Protein AF-A0A7C4IWX7-F1 (afdb_monomer_lite)

pLDDT: mean 86.63, std 14.62, range [45.38, 96.62]

Radius of gyration: 15.93 Å; chains: 1; bounding box: 32×11×56 Å

Sequence (63 aa):
MMFGATAAYAEDILVYTALEDDEIPRYLALFKKDHPDINVKIVRDSTGIVTAKLLAEKDNPQA

Structure (mmCIF, N/CA/C/O backbone):
data_AF-A0A7C4IWX7-F1
#
_entry.id   AF-A0A7C4IWX7-F1
#
loop_
_atom_site.group_PDB
_atom_site.id
_atom_site.type_symbol
_atom_site.label_atom_id
_atom_site.label_alt_id
_atom_site.label_comp_id
_atom_site.label_asym_id
_atom_site.label_entity_id
_atom_site.label_seq_id
_atom_site.pdbx_PDB_ins_code
_atom_site.Cartn_x
_atom_site.Cartn_y
_atom_site.Cartn_z
_atom_site.occupancy
_atom_site.B_iso_or_equiv
_atom_site.auth_seq_id
_atom_site.auth_comp_id
_atom_site.auth_asym_id
_atom_site.auth_atom_id
_atom_site.pdbx_PDB_model_num
ATOM 1 N N . MET A 1 1 ? -3.651 -2.314 -44.271 1.00 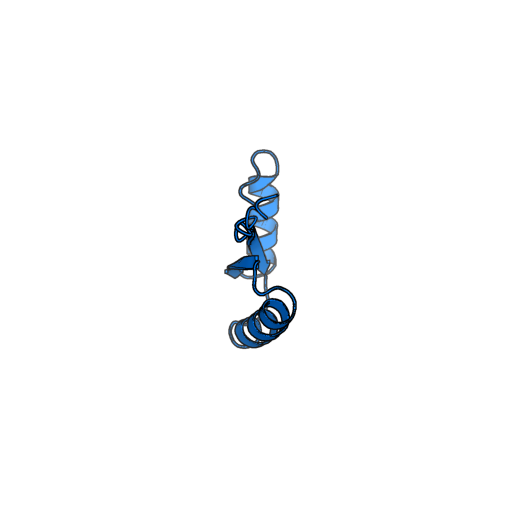49.56 1 MET A N 1
ATOM 2 C CA . MET A 1 1 ? -4.240 -2.575 -42.941 1.00 49.56 1 MET A CA 1
ATOM 3 C C . MET A 1 1 ? -3.377 -1.840 -41.926 1.00 49.56 1 MET A C 1
ATOM 5 O O . MET A 1 1 ? -2.202 -2.164 -41.827 1.00 49.56 1 MET A O 1
ATOM 9 N N . MET A 1 2 ? -3.890 -0.773 -41.303 1.00 45.38 2 MET A N 1
ATOM 10 C CA . MET A 1 2 ? -3.148 -0.020 -40.282 1.00 45.38 2 MET A CA 1
ATOM 11 C C . MET A 1 2 ? -3.171 -0.809 -38.972 1.00 45.38 2 MET A C 1
ATOM 13 O O . MET A 1 2 ? -4.246 -1.098 -38.453 1.00 45.38 2 MET A O 1
ATOM 17 N N . PHE A 1 3 ? -1.995 -1.166 -38.458 1.00 53.44 3 PHE A N 1
ATOM 18 C CA . PHE A 1 3 ? -1.836 -1.676 -37.100 1.00 53.44 3 PHE A CA 1
ATOM 19 C C . PHE A 1 3 ? -2.056 -0.512 -36.129 1.00 53.44 3 PHE A C 1
ATOM 21 O O . PHE A 1 3 ? -1.206 0.368 -36.005 1.00 53.44 3 PHE A O 1
ATOM 28 N N . GLY A 1 4 ? -3.224 -0.473 -35.488 1.00 52.72 4 GLY A N 1
ATOM 29 C CA . GLY A 1 4 ? -3.475 0.418 -34.362 1.00 52.72 4 GLY A CA 1
ATOM 30 C C . GLY A 1 4 ? -2.662 -0.059 -33.164 1.00 52.72 4 GLY A C 1
ATOM 31 O O . GLY A 1 4 ? -2.859 -1.179 -32.699 1.00 52.72 4 GLY A O 1
ATOM 32 N N . ALA A 1 5 ? -1.734 0.769 -32.688 1.00 57.56 5 ALA A N 1
ATOM 33 C CA . ALA A 1 5 ? -1.063 0.536 -31.420 1.00 57.56 5 ALA A CA 1
ATOM 34 C C . ALA A 1 5 ? -2.111 0.618 -30.303 1.00 57.56 5 ALA A C 1
ATOM 36 O O . ALA A 1 5 ? -2.674 1.683 -30.048 1.00 57.56 5 ALA A O 1
ATOM 37 N N . THR A 1 6 ? -2.399 -0.508 -29.656 1.00 54.25 6 THR A N 1
ATOM 38 C CA . THR A 1 6 ? -3.113 -0.517 -28.383 1.00 54.25 6 THR A CA 1
ATOM 39 C C . THR A 1 6 ? -2.226 0.199 -27.373 1.00 54.25 6 THR A C 1
ATOM 41 O O . THR A 1 6 ? -1.161 -0.308 -27.023 1.00 54.25 6 THR A O 1
ATOM 44 N N . ALA A 1 7 ? -2.621 1.395 -26.940 1.00 54.72 7 ALA A N 1
ATOM 45 C CA . ALA A 1 7 ? -2.024 2.002 -25.761 1.00 54.72 7 ALA A CA 1
ATOM 46 C C . ALA A 1 7 ? -2.277 1.040 -24.593 1.00 54.72 7 ALA A C 1
ATOM 48 O O . ALA A 1 7 ? -3.428 0.815 -24.225 1.00 54.72 7 ALA A O 1
ATOM 49 N N . ALA A 1 8 ? -1.219 0.413 -24.076 1.00 58.69 8 ALA A N 1
ATOM 50 C CA . ALA A 1 8 ? -1.291 -0.318 -22.822 1.00 58.69 8 ALA A CA 1
ATOM 51 C C . ALA A 1 8 ? -1.653 0.710 -21.745 1.00 58.69 8 ALA A C 1
ATOM 53 O O . ALA A 1 8 ? -0.858 1.599 -21.436 1.00 58.69 8 ALA A O 1
ATOM 54 N N . TYR A 1 9 ? -2.896 0.667 -21.269 1.00 56.59 9 TYR A N 1
ATOM 55 C CA . TYR A 1 9 ? -3.297 1.450 -20.112 1.00 56.59 9 TYR A CA 1
ATOM 56 C C . TYR A 1 9 ? -2.518 0.892 -18.938 1.00 56.59 9 TYR A C 1
ATOM 58 O O . TYR A 1 9 ? -2.626 -0.298 -18.658 1.00 56.59 9 TYR A O 1
ATOM 66 N N . ALA A 1 10 ? -1.699 1.729 -18.306 1.00 64.31 10 ALA A N 1
ATOM 67 C CA . ALA A 1 10 ? -1.010 1.287 -17.117 1.00 64.31 10 ALA A CA 1
ATOM 68 C C . ALA A 1 10 ? -2.063 0.955 -16.055 1.00 64.31 10 ALA A C 1
ATOM 70 O O . ALA A 1 10 ? -2.832 1.836 -15.662 1.00 64.31 10 ALA A O 1
ATOM 71 N N . GLU A 1 11 ? -2.158 -0.314 -15.665 1.00 83.69 11 GLU A N 1
ATOM 72 C CA . GLU A 1 11 ? -3.112 -0.741 -14.647 1.00 83.69 11 GLU A CA 1
ATOM 73 C C . GLU A 1 11 ? -2.569 -0.319 -13.279 1.00 83.69 11 GLU A C 1
ATOM 75 O O . GLU A 1 11 ? -1.432 -0.626 -12.919 1.00 83.69 11 GLU A O 1
ATOM 80 N N . ASP A 1 12 ? -3.365 0.440 -12.528 1.00 90.62 12 ASP A N 1
ATOM 81 C CA . ASP A 1 12 ? -3.033 0.839 -11.163 1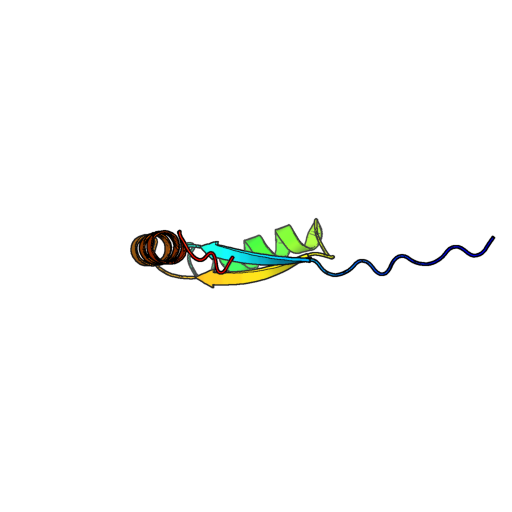.00 90.62 12 ASP A CA 1
ATOM 82 C C . ASP A 1 12 ? -3.508 -0.256 -10.198 1.00 90.62 12 ASP A C 1
ATOM 84 O O . ASP A 1 12 ? -4.697 -0.575 -10.169 1.00 90.62 12 ASP A O 1
ATOM 88 N N . ILE A 1 13 ? -2.612 -0.775 -9.356 1.00 92.38 13 ILE A N 1
ATOM 89 C CA . ILE A 1 13 ? -2.975 -1.636 -8.220 1.00 92.38 13 ILE A CA 1
ATOM 90 C C . ILE A 1 13 ? -2.644 -0.947 -6.897 1.00 92.38 13 ILE A C 1
ATOM 92 O O . ILE A 1 13 ? -1.612 -0.282 -6.771 1.00 92.38 13 ILE A O 1
ATOM 96 N N . LEU A 1 14 ? -3.504 -1.122 -5.895 1.00 92.88 14 LEU A N 1
ATOM 97 C CA . LEU A 1 14 ? -3.257 -0.689 -4.522 1.00 92.88 14 LEU A CA 1
ATOM 98 C C . LEU A 1 14 ? -2.893 -1.897 -3.657 1.00 92.88 14 LEU A C 1
ATOM 100 O O . LEU A 1 14 ? -3.664 -2.845 -3.533 1.00 92.88 14 LEU A O 1
ATOM 104 N N . VAL A 1 15 ? -1.717 -1.860 -3.038 1.00 94.31 15 VAL A N 1
ATOM 105 C CA . VAL A 1 15 ? -1.213 -2.934 -2.181 1.00 94.31 15 VAL A CA 1
ATOM 106 C C . VAL A 1 15 ? -1.170 -2.458 -0.736 1.00 94.31 15 VAL A C 1
ATOM 108 O O . VAL A 1 15 ? -0.409 -1.556 -0.381 1.00 94.31 15 VAL A O 1
ATOM 111 N N . TYR A 1 16 ? -1.965 -3.107 0.109 1.00 94.62 16 TYR A N 1
ATOM 112 C CA . TYR A 1 16 ? -1.863 -2.986 1.558 1.00 94.62 16 TYR A CA 1
ATOM 113 C C . TYR A 1 16 ? -0.814 -3.965 2.075 1.00 94.62 16 TYR A C 1
ATOM 115 O O . TYR A 1 16 ? -0.893 -5.163 1.801 1.00 94.62 16 TYR A O 1
ATOM 123 N N . THR A 1 17 ? 0.173 -3.474 2.818 1.00 95.19 17 THR A N 1
ATOM 124 C CA . THR A 1 17 ? 1.276 -4.308 3.304 1.00 95.19 17 THR A CA 1
ATOM 125 C C . THR A 1 17 ? 1.708 -3.935 4.714 1.00 95.19 17 THR A C 1
ATOM 127 O O . THR A 1 17 ? 1.616 -2.777 5.115 1.00 95.19 17 THR A O 1
ATOM 130 N N . ALA A 1 18 ? 2.213 -4.934 5.435 1.00 96.31 18 ALA A N 1
ATOM 131 C CA . ALA A 1 18 ? 2.866 -4.778 6.731 1.00 96.31 18 ALA A CA 1
ATOM 132 C C . ALA A 1 18 ? 4.371 -5.074 6.681 1.00 96.31 18 ALA A C 1
ATOM 134 O O . ALA A 1 18 ? 4.990 -5.277 7.721 1.00 96.31 18 ALA A O 1
ATOM 135 N N . LEU A 1 19 ? 4.950 -5.118 5.476 1.00 95.81 19 LEU A N 1
ATOM 136 C CA . LEU A 1 19 ? 6.396 -5.231 5.291 1.00 95.81 19 LEU A CA 1
ATOM 137 C C . LEU A 1 19 ? 7.131 -4.015 5.871 1.00 95.81 19 LEU A C 1
ATOM 139 O O . LEU A 1 19 ? 6.562 -2.923 6.020 1.00 95.81 19 LEU A O 1
ATOM 143 N N . GLU A 1 20 ? 8.412 -4.211 6.168 1.00 94.25 20 GLU A N 1
ATOM 144 C CA . GLU A 1 20 ? 9.292 -3.126 6.584 1.00 94.25 20 GLU A CA 1
ATOM 145 C C . GLU A 1 20 ? 9.634 -2.207 5.401 1.00 94.25 20 GLU A C 1
ATOM 147 O O . GLU A 1 20 ? 9.667 -2.629 4.240 1.00 94.25 20 GLU A O 1
ATOM 152 N N . ASP A 1 21 ? 9.857 -0.920 5.683 1.00 93.44 21 ASP A N 1
ATOM 153 C CA . ASP A 1 21 ? 10.051 0.103 4.640 1.00 93.44 21 ASP A CA 1
ATOM 154 C C . ASP A 1 21 ? 11.254 -0.185 3.733 1.00 93.44 21 ASP A C 1
ATOM 156 O O . ASP A 1 21 ? 11.260 0.205 2.566 1.00 93.44 21 ASP A O 1
ATOM 160 N N . ASP A 1 22 ? 12.278 -0.861 4.251 1.00 95.00 22 ASP A N 1
ATOM 161 C CA . ASP A 1 22 ? 13.497 -1.201 3.522 1.00 95.00 22 ASP A CA 1
ATOM 162 C C . ASP A 1 22 ? 13.324 -2.401 2.575 1.00 95.00 22 ASP A C 1
ATOM 164 O O . ASP A 1 22 ? 14.062 -2.528 1.593 1.00 95.00 22 ASP A O 1
ATOM 168 N N . GLU A 1 23 ? 12.313 -3.242 2.796 1.00 95.44 23 GLU A N 1
ATOM 169 C CA . GLU A 1 23 ? 12.002 -4.387 1.936 1.00 95.44 23 GLU A CA 1
ATOM 170 C C . GLU A 1 23 ? 11.187 -3.983 0.698 1.00 95.44 23 GLU A C 1
ATOM 172 O O . GLU A 1 23 ? 11.362 -4.541 -0.392 1.00 95.44 23 GLU A O 1
ATOM 177 N N . ILE A 1 24 ? 10.310 -2.986 0.841 1.00 95.69 24 ILE A N 1
ATOM 178 C CA . ILE A 1 24 ? 9.343 -2.571 -0.186 1.00 95.69 24 ILE A CA 1
ATOM 179 C C . ILE A 1 24 ? 10.003 -2.216 -1.531 1.00 95.69 24 ILE A C 1
ATOM 181 O O . ILE A 1 24 ? 9.561 -2.742 -2.560 1.00 95.69 24 ILE A O 1
ATOM 185 N N . PRO A 1 25 ? 11.076 -1.396 -1.589 1.00 95.81 25 PRO A N 1
ATOM 186 C CA . PRO A 1 25 ? 11.696 -1.027 -2.859 1.00 95.81 25 PRO A CA 1
ATOM 187 C C . PRO A 1 25 ? 12.254 -2.232 -3.622 1.00 95.81 25 PRO A C 1
ATOM 189 O O . PRO A 1 25 ? 1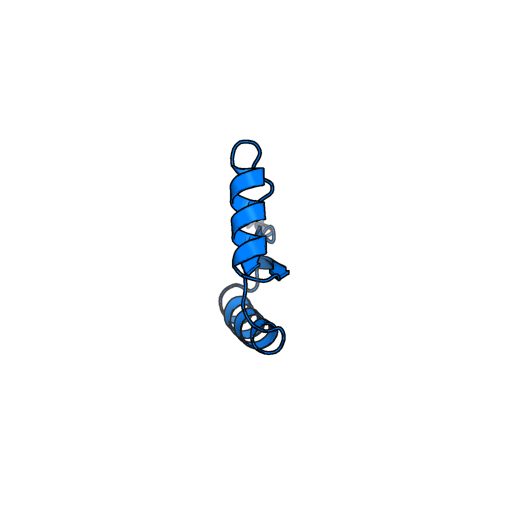2.213 -2.255 -4.854 1.00 95.81 25 PRO A O 1
ATOM 192 N N . ARG A 1 26 ? 12.748 -3.255 -2.908 1.00 96.00 26 ARG A N 1
ATOM 193 C CA . ARG A 1 26 ? 13.288 -4.476 -3.518 1.00 96.00 26 ARG A CA 1
ATOM 194 C C . ARG A 1 26 ? 12.187 -5.274 -4.213 1.00 96.00 26 ARG A C 1
ATOM 196 O O . ARG A 1 26 ? 12.390 -5.698 -5.350 1.00 96.00 26 ARG A O 1
ATOM 203 N N . TYR A 1 27 ? 11.035 -5.454 -3.568 1.00 95.25 27 TYR A N 1
ATOM 204 C CA . TYR A 1 27 ? 9.899 -6.150 -4.178 1.00 95.25 27 TYR A CA 1
ATOM 205 C C . TYR A 1 27 ? 9.317 -5.369 -5.357 1.00 95.25 27 TYR A C 1
ATOM 207 O O . TYR A 1 27 ? 9.088 -5.955 -6.414 1.00 95.25 27 TYR A O 1
ATOM 215 N N . LEU A 1 28 ? 9.161 -4.048 -5.225 1.00 95.31 28 LEU A N 1
ATOM 216 C CA . LEU A 1 28 ? 8.664 -3.198 -6.309 1.00 95.31 28 LEU A CA 1
ATOM 217 C C . LEU A 1 28 ? 9.578 -3.214 -7.539 1.00 95.31 28 LEU A C 1
ATOM 219 O O . LEU A 1 28 ? 9.088 -3.269 -8.665 1.00 95.31 28 LEU A O 1
ATOM 223 N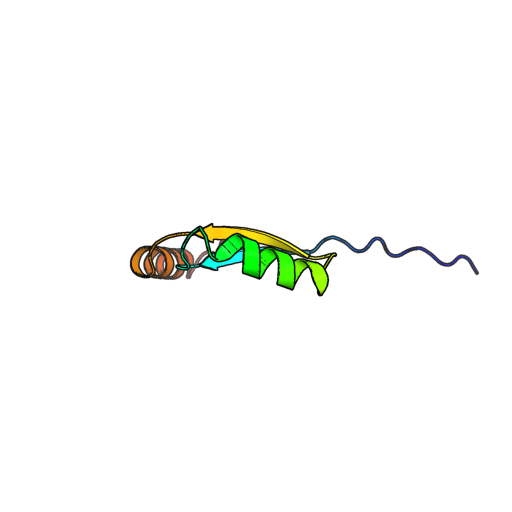 N . ALA A 1 29 ? 10.899 -3.197 -7.344 1.00 95.31 29 ALA A N 1
ATOM 224 C CA . ALA A 1 29 ? 11.853 -3.259 -8.448 1.00 95.31 29 ALA A CA 1
ATOM 225 C C . ALA A 1 29 ? 11.780 -4.594 -9.207 1.00 95.31 29 ALA A C 1
ATOM 227 O O . ALA A 1 29 ? 11.838 -4.602 -10.437 1.00 95.31 29 ALA A O 1
ATOM 228 N N . LEU A 1 30 ? 11.634 -5.710 -8.483 1.00 96.06 30 LEU A N 1
ATOM 229 C CA . LEU A 1 30 ? 11.463 -7.032 -9.088 1.00 96.06 30 LEU A CA 1
ATOM 230 C C . LEU A 1 30 ? 10.123 -7.135 -9.823 1.00 96.06 30 LEU A C 1
ATOM 232 O O . LEU A 1 30 ? 10.105 -7.542 -10.978 1.00 96.06 30 LEU A O 1
ATOM 236 N N . PHE A 1 31 ? 9.031 -6.685 -9.203 1.00 95.31 31 PHE A N 1
ATOM 237 C CA . PHE A 1 31 ? 7.705 -6.700 -9.820 1.00 95.31 31 PHE A CA 1
ATOM 238 C C . PHE A 1 31 ? 7.659 -5.860 -11.102 1.00 95.31 31 PHE A C 1
ATOM 240 O O . PHE A 1 31 ? 7.217 -6.341 -12.139 1.00 95.31 31 PHE A O 1
ATOM 247 N N . LYS A 1 32 ? 8.202 -4.636 -11.072 1.00 93.56 32 LYS A N 1
ATOM 248 C CA . LYS A 1 32 ? 8.230 -3.731 -12.232 1.00 93.56 32 LYS A CA 1
ATOM 249 C C . LYS A 1 32 ? 9.050 -4.274 -13.405 1.00 93.56 32 LYS A C 1
ATOM 251 O O . LYS A 1 32 ? 8.806 -3.898 -14.548 1.00 93.56 32 LYS A O 1
ATOM 256 N N . LYS A 1 33 ? 10.044 -5.127 -13.142 1.00 94.50 33 LYS A N 1
ATOM 257 C CA . LYS A 1 33 ? 10.825 -5.774 -14.201 1.00 94.50 33 LYS A CA 1
ATOM 258 C C . LYS A 1 33 ? 9.955 -6.720 -15.032 1.00 94.50 33 LYS A C 1
ATOM 260 O O . LYS A 1 33 ? 10.113 -6.753 -16.250 1.00 94.50 33 LYS A O 1
ATOM 265 N N . ASP A 1 34 ? 9.067 -7.455 -14.372 1.00 94.94 34 ASP A N 1
ATOM 266 C CA . ASP A 1 34 ? 8.203 -8.449 -15.011 1.00 94.94 34 ASP A CA 1
ATOM 267 C C . ASP A 1 34 ? 6.874 -7.828 -15.489 1.00 94.94 34 ASP A C 1
ATOM 269 O O . ASP A 1 34 ? 6.302 -8.286 -16.476 1.00 94.94 34 ASP A O 1
ATOM 273 N N . HIS A 1 35 ? 6.435 -6.740 -14.843 1.00 93.50 35 HIS A N 1
ATOM 274 C CA . HIS A 1 35 ? 5.201 -5.996 -15.123 1.00 93.50 35 HIS A CA 1
ATOM 275 C C . HIS A 1 35 ? 5.477 -4.485 -15.272 1.00 93.50 35 HIS A C 1
ATOM 277 O O . HIS A 1 35 ? 5.151 -3.696 -14.379 1.00 93.50 35 HIS A O 1
ATOM 283 N N . PRO A 1 36 ? 6.127 -4.042 -16.364 1.00 91.81 36 PRO A N 1
ATOM 284 C CA . PRO A 1 36 ? 6.505 -2.637 -16.554 1.00 91.81 36 PRO A CA 1
ATOM 285 C C . PRO A 1 36 ? 5.311 -1.709 -16.820 1.00 91.81 36 PRO A C 1
ATOM 287 O O . PRO A 1 36 ? 5.442 -0.488 -16.714 1.00 91.81 36 PRO A O 1
ATOM 290 N N . ASP A 1 37 ? 4.177 -2.287 -17.195 1.00 91.31 37 ASP A N 1
ATOM 291 C CA . ASP A 1 37 ? 2.903 -1.648 -17.484 1.00 91.31 37 ASP A CA 1
ATOM 292 C C . ASP A 1 37 ? 2.010 -1.494 -16.247 1.00 91.31 37 ASP A C 1
ATOM 294 O O . ASP A 1 37 ? 1.055 -0.735 -16.299 1.00 91.31 37 ASP A O 1
ATOM 298 N N . ILE A 1 38 ? 2.321 -2.127 -15.115 1.00 92.12 38 ILE A N 1
ATOM 299 C CA . ILE A 1 38 ? 1.510 -2.013 -13.896 1.00 92.12 38 ILE A CA 1
ATOM 300 C C . ILE A 1 38 ? 2.136 -0.993 -12.943 1.00 92.12 38 ILE A C 1
ATOM 302 O O . ILE A 1 38 ? 3.319 -1.068 -12.594 1.00 92.12 38 ILE A O 1
ATOM 306 N N . ASN A 1 39 ? 1.332 -0.044 -12.473 1.00 91.94 39 ASN A N 1
ATOM 307 C CA . ASN A 1 39 ? 1.735 0.918 -11.459 1.00 91.94 39 ASN A CA 1
ATOM 308 C C . ASN A 1 39 ? 1.236 0.478 -10.078 1.00 91.94 39 ASN A C 1
ATOM 310 O O . ASN A 1 39 ? 0.045 0.284 -9.848 1.00 91.94 39 ASN A O 1
ATOM 314 N N . VAL A 1 40 ? 2.165 0.338 -9.134 1.00 93.56 40 VAL A N 1
ATOM 315 C CA . VAL A 1 40 ? 1.869 -0.156 -7.785 1.00 93.56 40 VAL A CA 1
ATOM 316 C C . VAL A 1 40 ? 1.841 1.008 -6.803 1.00 93.56 40 VAL A C 1
ATOM 318 O O . VAL A 1 40 ? 2.863 1.645 -6.543 1.00 93.56 40 VAL A O 1
ATOM 321 N N . LYS A 1 41 ? 0.673 1.264 -6.217 1.00 93.56 41 LYS A N 1
ATOM 322 C CA . LYS A 1 41 ? 0.489 2.165 -5.075 1.00 93.56 41 LYS A CA 1
ATOM 323 C C . LYS A 1 41 ? 0.537 1.339 -3.798 1.00 93.56 41 LYS A C 1
ATOM 325 O O . LYS A 1 41 ? -0.018 0.247 -3.754 1.00 93.56 41 LYS A O 1
ATOM 330 N N . ILE A 1 42 ? 1.177 1.855 -2.754 1.00 93.75 42 ILE A N 1
ATOM 331 C CA . ILE A 1 42 ? 1.320 1.129 -1.489 1.00 93.75 42 ILE A CA 1
ATOM 332 C C . ILE A 1 42 ? 0.702 1.914 -0.341 1.00 93.75 42 ILE A C 1
ATOM 334 O O . ILE A 1 42 ? 0.951 3.107 -0.182 1.00 93.75 42 ILE A O 1
ATOM 338 N N . VAL A 1 43 ? -0.057 1.200 0.487 1.00 93.62 43 VAL A N 1
ATOM 339 C CA . VAL A 1 43 ? -0.413 1.610 1.845 1.00 93.62 43 VAL A CA 1
ATOM 340 C C . VAL A 1 43 ? 0.330 0.683 2.795 1.00 93.62 43 VAL A C 1
ATOM 342 O O . VAL A 1 43 ? 0.027 -0.509 2.879 1.00 93.62 43 VAL A O 1
ATOM 345 N N . ARG A 1 44 ? 1.325 1.230 3.494 1.00 95.00 44 ARG A N 1
ATOM 346 C CA . ARG A 1 44 ? 2.124 0.490 4.470 1.00 95.00 44 ARG A CA 1
ATOM 347 C C . ARG A 1 44 ? 1.726 0.874 5.883 1.00 95.00 44 ARG A C 1
ATOM 349 O O . ARG A 1 44 ? 1.779 2.049 6.234 1.00 95.00 44 ARG A O 1
ATOM 356 N N . ASP A 1 45 ? 1.355 -0.120 6.679 1.00 95.50 45 ASP A N 1
ATOM 357 C CA . ASP A 1 45 ? 1.068 0.030 8.104 1.00 95.50 45 ASP A CA 1
ATOM 358 C C . ASP A 1 45 ? 1.250 -1.322 8.816 1.00 95.50 45 ASP A C 1
ATOM 360 O O . ASP A 1 45 ? 1.418 -2.355 8.179 1.00 95.50 45 ASP A O 1
ATOM 364 N N . SER A 1 46 ? 1.194 -1.349 10.142 1.00 96.62 46 SER A N 1
ATOM 365 C CA . SER A 1 46 ? 1.206 -2.587 10.920 1.00 96.62 46 SER A CA 1
ATOM 366 C C . SER A 1 46 ? 0.065 -3.537 10.525 1.00 96.62 46 SER A C 1
ATOM 368 O O . SER A 1 46 ? -1.029 -3.112 10.142 1.00 96.62 46 SER A O 1
ATOM 370 N N . THR A 1 47 ? 0.270 -4.843 10.714 1.00 95.69 47 THR A N 1
ATOM 371 C CA . THR A 1 47 ? -0.731 -5.881 10.405 1.00 95.69 47 THR A CA 1
ATOM 372 C C . THR A 1 47 ? -2.090 -5.605 11.048 1.00 95.69 47 THR A C 1
ATOM 374 O O . THR A 1 47 ? -3.130 -5.826 10.428 1.00 95.69 47 THR A O 1
ATOM 377 N N . GLY A 1 48 ? -2.093 -5.099 12.286 1.00 95.81 48 GLY A N 1
ATOM 378 C CA . GLY A 1 48 ? -3.319 -4.755 13.001 1.00 95.81 48 GLY A CA 1
ATOM 379 C C . GLY A 1 48 ? -4.091 -3.623 12.324 1.00 95.81 48 GLY A C 1
ATOM 380 O O . GLY A 1 48 ? -5.303 -3.738 12.145 1.00 95.81 48 GLY A O 1
ATOM 381 N N . ILE A 1 49 ? -3.398 -2.567 11.888 1.00 95.12 49 ILE A N 1
ATOM 382 C CA . ILE A 1 49 ? -4.031 -1.431 11.207 1.00 95.12 49 ILE A CA 1
ATOM 383 C C . ILE A 1 49 ? -4.482 -1.812 9.797 1.00 95.12 49 ILE A C 1
ATOM 385 O O . ILE A 1 49 ? -5.604 -1.475 9.420 1.00 95.12 49 ILE A O 1
ATOM 389 N N . VAL A 1 50 ? -3.679 -2.569 9.043 1.00 94.69 50 VAL A N 1
ATOM 390 C CA . VAL A 1 50 ? -4.093 -3.098 7.732 1.00 94.69 50 VAL A CA 1
ATOM 391 C C . VAL A 1 50 ? -5.356 -3.951 7.873 1.00 94.69 50 VAL A C 1
ATOM 393 O O . VAL A 1 50 ? -6.326 -3.737 7.152 1.00 94.69 50 VAL A O 1
ATOM 396 N N . THR A 1 51 ? -5.398 -4.856 8.853 1.00 93.88 51 THR A N 1
ATOM 397 C CA . THR A 1 51 ? -6.586 -5.687 9.108 1.00 93.88 51 THR A CA 1
ATOM 398 C C . THR A 1 51 ? -7.796 -4.829 9.475 1.00 93.88 51 THR A C 1
ATOM 400 O O . THR A 1 51 ? -8.886 -5.046 8.951 1.00 93.88 51 THR A O 1
ATOM 403 N N . ALA A 1 52 ? -7.617 -3.825 10.338 1.00 94.56 52 ALA A N 1
ATOM 404 C CA . ALA A 1 52 ? -8.690 -2.912 10.718 1.00 94.56 52 ALA A CA 1
ATOM 405 C C . ALA A 1 52 ? -9.225 -2.110 9.519 1.00 94.56 52 ALA A C 1
ATOM 407 O O . ALA A 1 52 ? -10.440 -1.974 9.383 1.00 94.56 52 ALA A O 1
ATOM 408 N N . LYS A 1 53 ? -8.345 -1.634 8.627 1.00 91.19 53 LYS A N 1
ATOM 409 C CA . LYS A 1 53 ? -8.731 -0.971 7.373 1.00 91.19 53 LYS A CA 1
ATOM 410 C C . LYS A 1 53 ? -9.552 -1.890 6.482 1.00 91.19 53 LYS A C 1
ATOM 412 O O . LYS A 1 53 ? -10.640 -1.507 6.078 1.00 91.19 53 LYS A O 1
ATOM 417 N N . LEU A 1 54 ? -9.089 -3.118 6.256 1.00 91.44 54 LEU A N 1
ATOM 418 C CA . LEU A 1 54 ? -9.814 -4.086 5.431 1.00 91.44 54 LEU A CA 1
ATOM 419 C C . LEU A 1 54 ? -11.191 -4.431 6.018 1.00 91.44 54 LEU A C 1
ATOM 421 O O . LEU A 1 54 ? -12.163 -4.560 5.279 1.00 91.44 54 LEU A O 1
ATOM 425 N N . LEU A 1 55 ? -11.300 -4.541 7.346 1.00 92.56 55 LEU A N 1
ATOM 426 C CA . LEU A 1 55 ? -12.586 -4.751 8.015 1.00 92.56 55 LEU A CA 1
ATOM 427 C C . LEU A 1 55 ? -13.516 -3.539 7.871 1.00 92.56 55 LEU A C 1
ATOM 429 O O . LEU A 1 55 ? -14.712 -3.724 7.656 1.00 92.56 55 LEU A O 1
ATOM 433 N N . ALA A 1 56 ? -12.981 -2.319 7.972 1.00 91.69 56 ALA A N 1
ATOM 434 C CA . ALA A 1 56 ? -13.745 -1.084 7.801 1.00 91.69 56 ALA A CA 1
ATOM 435 C C . ALA A 1 56 ? -14.191 -0.855 6.346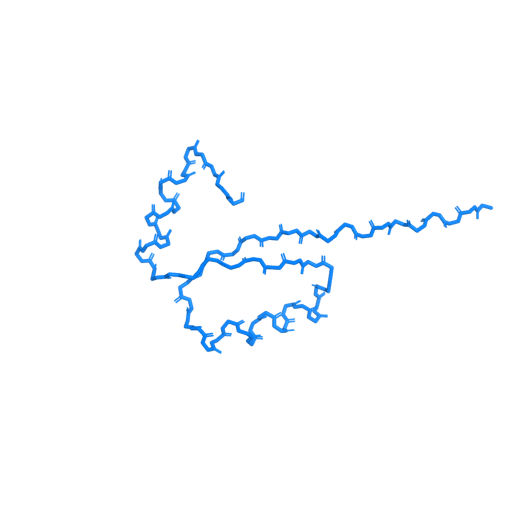 1.00 91.69 56 ALA A C 1
ATOM 437 O O . ALA A 1 56 ? -15.271 -0.320 6.112 1.00 91.69 56 ALA A O 1
ATOM 438 N N . GLU A 1 57 ? -13.386 -1.283 5.374 1.00 91.94 57 GLU A N 1
ATOM 439 C CA . GLU A 1 57 ? -13.661 -1.165 3.937 1.00 91.94 57 GLU A CA 1
ATOM 440 C C . GLU A 1 57 ? -14.523 -2.319 3.394 1.00 91.94 57 GLU A C 1
ATOM 442 O O . GLU A 1 57 ? -14.899 -2.302 2.227 1.00 91.94 57 GLU A O 1
ATOM 447 N N . LYS A 1 58 ? -14.893 -3.308 4.221 1.00 87.69 58 LYS A N 1
ATOM 448 C CA . LYS A 1 58 ? -15.616 -4.522 3.797 1.00 87.69 58 LYS A CA 1
ATOM 449 C C . LYS A 1 58 ? -16.865 -4.240 2.953 1.00 87.69 58 LYS A C 1
ATOM 451 O O . LYS A 1 58 ? -17.066 -4.890 1.931 1.00 87.69 58 LYS A O 1
ATOM 456 N N . 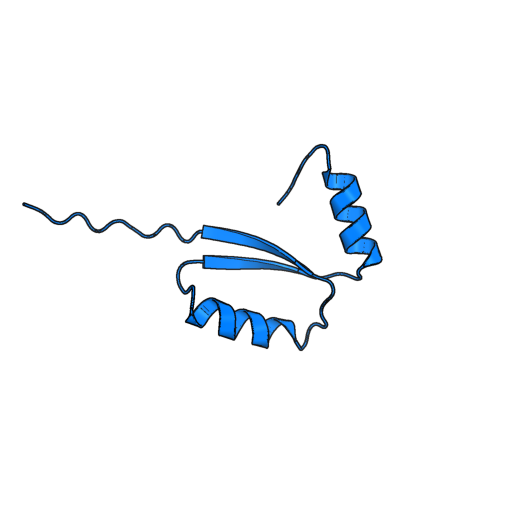ASP A 1 59 ? -17.697 -3.300 3.395 1.00 89.25 59 ASP A N 1
ATOM 457 C CA . ASP A 1 59 ? -18.960 -2.960 2.727 1.00 89.25 59 ASP A CA 1
ATOM 458 C C . ASP A 1 59 ? -18.811 -1.758 1.768 1.00 89.25 59 ASP A C 1
ATOM 460 O O . ASP A 1 59 ? -19.766 -1.375 1.094 1.00 89.25 59 ASP A O 1
ATOM 464 N N . ASN A 1 60 ? -17.611 -1.167 1.688 1.00 89.69 60 ASN A N 1
ATOM 465 C CA . ASN A 1 60 ? -17.257 -0.090 0.761 1.00 89.69 60 ASN A CA 1
ATOM 466 C C . ASN A 1 60 ? -15.763 -0.166 0.375 1.00 89.69 60 ASN A C 1
ATOM 468 O O . ASN A 1 60 ? -14.955 0.620 0.889 1.00 89.69 60 ASN A O 1
ATOM 472 N N . PRO A 1 61 ? -15.384 -1.110 -0.505 1.00 82.94 61 PRO A N 1
ATOM 473 C CA . PRO A 1 61 ? -13.988 -1.325 -0.869 1.00 82.94 61 PRO A CA 1
ATOM 474 C C . PRO A 1 61 ? -13.353 -0.055 -1.447 1.00 82.94 61 PRO A C 1
ATOM 476 O O . PRO A 1 61 ? -13.960 0.619 -2.278 1.00 82.94 61 PRO A O 1
ATOM 479 N N . GLN A 1 62 ? -12.145 0.287 -0.992 1.00 76.75 62 GLN A N 1
ATOM 480 C CA . GLN A 1 62 ? -11.335 1.382 -1.553 1.00 76.75 62 GLN A CA 1
ATOM 481 C C . GLN A 1 62 ? -10.155 0.871 -2.397 1.00 76.75 62 GLN A C 1
ATOM 483 O O . GLN A 1 62 ? -9.402 1.678 -2.945 1.00 76.75 62 GLN A O 1
ATOM 488 N N . ALA A 1 63 ? -9.992 -0.455 -2.457 1.00 71.88 63 ALA A N 1
ATOM 489 C CA . ALA A 1 63 ? -8.986 -1.160 -3.244 1.00 71.88 63 ALA A CA 1
ATOM 490 C C . ALA A 1 63 ? -9.417 -1.334 -4.703 1.00 71.88 63 ALA A C 1
ATOM 492 O O . ALA A 1 63 ? -10.626 -1.576 -4.931 1.00 71.88 63 ALA A O 1
#

Secondary structure (DSSP, 8-state):
----------EEEEEEE---TTTHHHHHHHHHHH-TTEEEEEEE--HHHHHHHHHHTTTS---

Foldseek 3Di:
DDDDPDPLQQAEDEDEDADDPVVVVVVVVVCCVVVVSHHYHYDYDHPVVSVVVCVVCVVPPPD